Protein AF-A0A429U6P4-F1 (afdb_monomer_lite)

Sequence (74 aa):
MTLPKPLKVALLLLIVYVISVLLFRFGRNGMEWGPALLVSLVVAPVALLWGHVRDRINKGAEKAGRRWRAKRQA

pLDDT: mean 85.87, std 7.29, range [46.06, 91.69]

Structure (mmCIF, N/CA/C/O backbone):
data_AF-A0A429U6P4-F1
#
_entry.id   AF-A0A429U6P4-F1
#
loop_
_atom_site.group_PDB
_atom_site.id
_atom_site.type_symbol
_atom_site.label_atom_id
_atom_site.label_alt_id
_atom_site.label_comp_id
_atom_site.label_asym_id
_atom_site.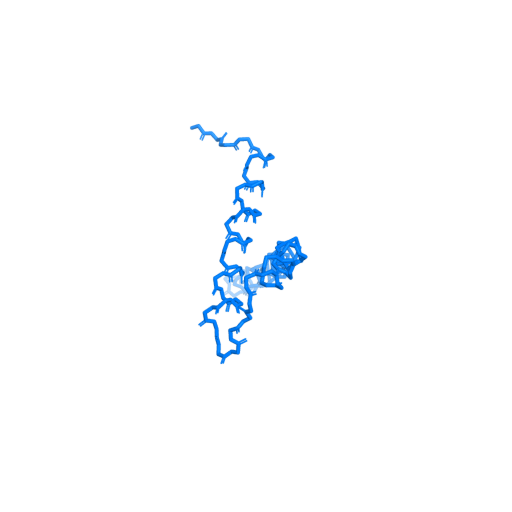label_entity_id
_atom_site.label_seq_id
_atom_site.pdbx_PDB_ins_code
_atom_site.Cartn_x
_atom_site.Cartn_y
_atom_site.Cartn_z
_atom_site.occupancy
_atom_site.B_iso_or_equiv
_atom_site.auth_seq_id
_atom_site.auth_comp_id
_atom_site.auth_asym_id
_atom_site.auth_atom_id
_atom_site.pdbx_PDB_model_num
ATOM 1 N N . MET A 1 1 ? -4.099 20.681 10.935 1.00 46.06 1 MET A N 1
ATOM 2 C CA . MET A 1 1 ? -4.702 20.501 9.594 1.00 46.06 1 MET A CA 1
ATOM 3 C C . MET A 1 1 ? -4.798 19.013 9.279 1.00 46.06 1 MET A C 1
ATOM 5 O O . MET A 1 1 ? -3.778 18.354 9.125 1.00 46.06 1 MET A O 1
ATOM 9 N N . THR A 1 2 ? -6.002 18.442 9.267 1.00 75.19 2 THR A N 1
ATOM 10 C CA . THR A 1 2 ? -6.214 17.028 8.925 1.00 75.19 2 THR A CA 1
ATOM 11 C C . THR A 1 2 ? -6.269 16.875 7.410 1.00 75.19 2 THR A C 1
ATOM 13 O O . THR A 1 2 ? -7.197 17.380 6.786 1.00 75.19 2 THR A O 1
ATOM 16 N N . LEU A 1 3 ? -5.295 16.176 6.820 1.00 73.31 3 LEU A N 1
ATOM 17 C CA . LEU A 1 3 ? -5.315 15.850 5.392 1.00 73.31 3 LEU A CA 1
ATOM 18 C C . LEU A 1 3 ? -6.662 15.185 5.013 1.00 73.31 3 LEU A C 1
ATOM 20 O O . LEU A 1 3 ? -7.075 14.254 5.723 1.00 73.31 3 LEU A O 1
ATOM 24 N N . PRO A 1 4 ? -7.337 15.611 3.929 1.00 84.44 4 PRO A N 1
ATOM 25 C CA . PRO A 1 4 ? -8.584 14.997 3.490 1.00 84.44 4 PRO A CA 1
ATOM 26 C C . PRO A 1 4 ? -8.388 13.499 3.225 1.00 84.44 4 PRO A C 1
ATOM 28 O O . PRO A 1 4 ? -7.373 13.076 2.671 1.00 84.44 4 PRO A O 1
ATOM 31 N N . LYS A 1 5 ? -9.365 12.680 3.640 1.00 81.94 5 LYS A N 1
ATOM 32 C CA . LYS A 1 5 ? -9.328 11.210 3.506 1.00 81.94 5 LYS A CA 1
ATOM 33 C C . LYS A 1 5 ? -8.899 10.713 2.113 1.00 81.94 5 LYS A C 1
ATOM 35 O O . LYS A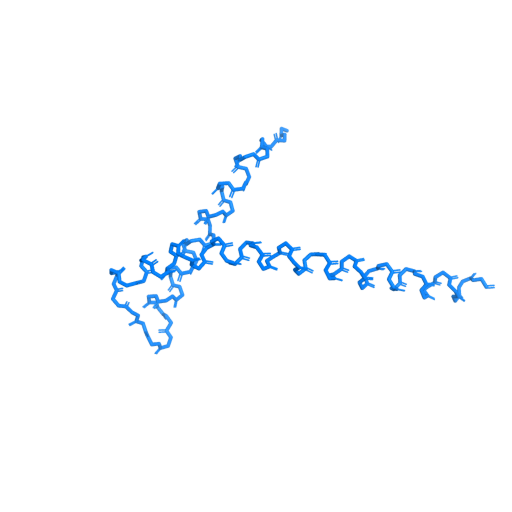 1 5 ? -8.009 9.864 2.087 1.00 81.94 5 LYS A O 1
ATOM 40 N N . PRO A 1 6 ? -9.440 11.217 0.983 1.00 83.44 6 PRO A N 1
ATOM 41 C CA . PRO A 1 6 ? -9.016 10.744 -0.338 1.00 83.44 6 PRO A CA 1
ATOM 42 C C . PRO A 1 6 ? -7.536 11.030 -0.612 1.00 83.44 6 PRO A C 1
ATOM 44 O O . PRO A 1 6 ? -6.838 10.175 -1.148 1.00 83.44 6 PRO A O 1
ATOM 47 N N . LEU A 1 7 ? -7.024 12.178 -0.159 1.00 86.19 7 LEU A N 1
ATOM 48 C CA . LEU A 1 7 ? -5.623 12.550 -0.344 1.00 86.19 7 LEU A CA 1
ATOM 49 C C . LEU A 1 7 ? -4.679 11.646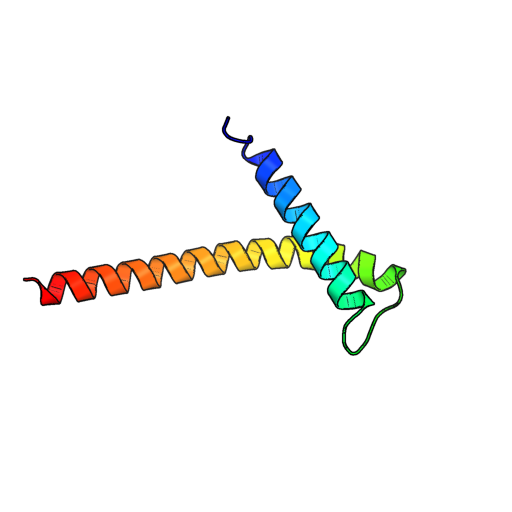 0.458 1.00 86.19 7 LEU A C 1
ATOM 51 O O . LEU A 1 7 ? -3.625 11.266 -0.039 1.00 86.19 7 LEU A O 1
ATOM 55 N N . LYS A 1 8 ? -5.074 11.233 1.670 1.00 85.56 8 LYS A N 1
ATOM 56 C CA . LYS A 1 8 ? -4.303 10.250 2.452 1.00 85.56 8 LYS A CA 1
ATOM 57 C C . LYS A 1 8 ? -4.211 8.902 1.745 1.00 85.56 8 LYS A C 1
ATOM 59 O O . LYS A 1 8 ? -3.146 8.296 1.742 1.00 85.56 8 LYS A O 1
ATOM 64 N N . VAL A 1 9 ? -5.317 8.436 1.164 1.00 85.75 9 VAL A N 1
ATOM 65 C CA . VAL A 1 9 ? -5.357 7.152 0.450 1.00 85.75 9 VAL A CA 1
ATOM 66 C C . VAL A 1 9 ? -4.533 7.221 -0.832 1.00 85.75 9 VAL A C 1
ATOM 68 O O . VAL A 1 9 ? -3.744 6.317 -1.081 1.00 85.75 9 VAL A O 1
ATOM 71 N N . ALA A 1 10 ? -4.650 8.306 -1.602 1.00 86.50 10 ALA A N 1
ATOM 72 C CA . ALA A 1 10 ? -3.842 8.523 -2.800 1.00 86.50 10 ALA A CA 1
ATOM 73 C C . ALA A 1 10 ? -2.339 8.571 -2.478 1.00 86.50 10 ALA A C 1
ATOM 75 O O . ALA A 1 10 ? -1.538 7.940 -3.163 1.00 86.50 10 ALA A O 1
ATOM 76 N N . LEU A 1 11 ? -1.959 9.255 -1.395 1.00 89.69 11 LEU A N 1
ATOM 77 C CA . LEU A 1 11 ? -0.568 9.315 -0.952 1.00 89.69 11 LEU A CA 1
ATOM 78 C C . LEU A 1 11 ? -0.053 7.942 -0.500 1.00 89.69 11 LEU A C 1
ATOM 80 O O . LEU A 1 11 ? 1.055 7.555 -0.856 1.00 89.69 11 LEU A O 1
ATOM 84 N N . LEU A 1 12 ? -0.864 7.181 0.241 1.00 87.94 12 LEU A N 1
ATOM 85 C CA . LEU A 1 12 ? -0.532 5.810 0.633 1.00 87.94 12 LEU A CA 1
ATOM 86 C C . LEU A 1 12 ? -0.371 4.893 -0.582 1.00 87.94 12 LEU A C 1
ATOM 88 O O . LEU A 1 12 ? 0.605 4.151 -0.641 1.00 87.94 12 LEU A O 1
ATOM 92 N N . LEU A 1 13 ? -1.281 4.970 -1.559 1.00 88.81 13 LEU A N 1
ATOM 93 C CA . LEU A 1 13 ? -1.167 4.242 -2.827 1.00 88.81 13 LEU A CA 1
ATOM 94 C C . LEU A 1 13 ? 0.157 4.556 -3.517 1.00 88.81 13 LEU A C 1
ATOM 96 O O . LEU A 1 13 ? 0.870 3.635 -3.904 1.00 88.81 13 LEU A O 1
ATOM 100 N N . LEU A 1 14 ? 0.500 5.841 -3.625 1.00 91.44 14 LEU A N 1
ATOM 101 C CA . LEU A 1 14 ? 1.724 6.280 -4.282 1.00 91.44 14 LEU A CA 1
ATOM 102 C C . LEU A 1 14 ? 2.974 5.762 -3.561 1.00 91.44 14 LEU A C 1
ATOM 104 O O . LEU A 1 14 ? 3.877 5.233 -4.202 1.00 91.44 14 LEU A O 1
ATOM 108 N N . ILE A 1 15 ? 3.014 5.863 -2.231 1.00 91.00 15 ILE A N 1
ATOM 109 C CA . ILE A 1 15 ? 4.140 5.374 -1.426 1.00 91.00 15 ILE A CA 1
ATOM 110 C C . ILE A 1 15 ? 4.305 3.863 -1.597 1.00 91.00 15 ILE A C 1
ATOM 112 O O . ILE A 1 15 ? 5.405 3.388 -1.873 1.00 91.00 15 ILE A O 1
ATOM 116 N N . VAL A 1 16 ? 3.216 3.101 -1.469 1.00 91.06 16 VAL A N 1
ATOM 117 C CA . VAL A 1 16 ? 3.248 1.641 -1.615 1.00 91.06 16 VAL A CA 1
ATOM 118 C C . VAL A 1 16 ? 3.664 1.245 -3.029 1.00 91.06 16 VAL A C 1
ATOM 120 O O . VAL A 1 16 ? 4.453 0.314 -3.187 1.00 91.06 16 VAL A O 1
ATOM 123 N N . TYR A 1 17 ? 3.189 1.964 -4.045 1.00 89.00 17 TYR A N 1
ATOM 124 C CA . TYR A 1 17 ? 3.592 1.757 -5.430 1.00 89.00 17 TYR A CA 1
ATOM 125 C C . TYR A 1 17 ? 5.100 1.952 -5.606 1.00 89.00 17 TYR A C 1
ATOM 127 O O . TYR A 1 17 ? 5.777 1.033 -6.055 1.00 89.00 17 TYR A O 1
ATOM 135 N N . VAL A 1 18 ? 5.646 3.096 -5.183 1.00 91.19 18 VAL A N 1
ATOM 136 C CA . VAL A 1 18 ? 7.081 3.396 -5.315 1.00 91.19 18 VAL A CA 1
ATOM 137 C C . VAL A 1 18 ? 7.932 2.361 -4.581 1.00 91.19 18 VAL A C 1
ATOM 139 O O . VAL A 1 18 ? 8.887 1.840 -5.152 1.00 91.19 18 VAL A O 1
ATOM 142 N N . ILE A 1 19 ? 7.565 2.004 -3.348 1.00 91.69 19 ILE A N 1
ATOM 143 C CA . ILE A 1 19 ? 8.282 0.979 -2.578 1.00 91.69 19 ILE A CA 1
ATOM 144 C C . ILE A 1 19 ? 8.240 -0.369 -3.303 1.00 91.69 19 ILE A C 1
ATOM 146 O O . ILE A 1 19 ? 9.268 -1.031 -3.412 1.00 91.69 19 ILE A O 1
ATOM 150 N N . SER A 1 20 ? 7.081 -0.764 -3.834 1.00 88.25 20 SER A N 1
ATOM 151 C CA . SER A 1 20 ? 6.934 -2.022 -4.575 1.00 88.25 20 SER A CA 1
ATOM 152 C C . SER A 1 20 ? 7.816 -2.039 -5.823 1.00 88.25 20 SER A C 1
ATOM 154 O O . SER A 1 20 ? 8.535 -3.013 -6.036 1.00 88.25 20 SER A O 1
ATOM 156 N N . VAL A 1 21 ? 7.848 -0.942 -6.592 1.00 90.69 21 VAL A N 1
ATOM 157 C CA . VAL A 1 21 ? 8.701 -0.820 -7.787 1.00 90.69 21 VAL A CA 1
ATOM 158 C C . VAL A 1 21 ? 10.165 -0.985 -7.407 1.00 90.69 21 VAL A C 1
ATOM 160 O O . VAL A 1 21 ? 10.878 -1.759 -8.041 1.00 90.69 21 VAL A O 1
ATOM 163 N N . LEU A 1 22 ? 10.612 -0.300 -6.353 1.00 91.50 22 LEU A N 1
ATOM 164 C CA . LEU A 1 22 ? 11.994 -0.382 -5.889 1.00 91.50 22 LEU A CA 1
ATOM 165 C C . LEU A 1 22 ? 12.346 -1.793 -5.407 1.00 91.50 22 LEU A C 1
ATOM 167 O O . LEU A 1 22 ? 13.418 -2.296 -5.739 1.00 91.50 22 LEU A O 1
ATOM 171 N N . LEU A 1 23 ? 11.441 -2.462 -4.689 1.00 90.44 23 LEU A N 1
ATOM 172 C CA . LEU A 1 23 ? 11.641 -3.839 -4.238 1.00 90.44 23 LEU A CA 1
ATOM 173 C C . LEU A 1 23 ? 11.711 -4.828 -5.404 1.00 90.44 23 LEU A C 1
ATOM 175 O O . LEU A 1 23 ? 12.572 -5.704 -5.400 1.00 90.44 23 LEU A O 1
ATOM 179 N N . PHE A 1 24 ? 10.848 -4.696 -6.413 1.00 89.00 24 PHE A N 1
ATOM 180 C CA . PHE A 1 24 ? 10.898 -5.564 -7.591 1.00 89.00 24 PHE A CA 1
ATOM 181 C C . PHE A 1 24 ? 12.100 -5.269 -8.484 1.00 89.00 24 PHE A C 1
ATOM 183 O O . PHE A 1 24 ? 12.643 -6.191 -9.085 1.00 89.00 24 PHE A O 1
ATOM 190 N N . ARG A 1 25 ? 12.544 -4.010 -8.556 1.00 89.81 25 ARG A N 1
ATOM 191 C CA . ARG A 1 25 ? 13.685 -3.600 -9.380 1.00 89.81 25 ARG A CA 1
ATOM 192 C C . ARG A 1 25 ? 15.027 -3.994 -8.770 1.00 89.81 25 ARG A C 1
ATOM 194 O O . ARG A 1 25 ? 15.888 -4.490 -9.492 1.00 89.81 25 ARG A O 1
ATOM 201 N N . PHE A 1 26 ? 15.203 -3.748 -7.473 1.00 91.69 26 PHE A N 1
ATOM 202 C CA . PHE A 1 26 ? 16.470 -3.924 -6.751 1.00 91.69 26 PHE A CA 1
ATOM 203 C C . PHE A 1 26 ? 16.493 -5.160 -5.842 1.00 91.69 26 PHE A C 1
ATOM 205 O O . PHE A 1 26 ? 17.468 -5.395 -5.131 1.00 91.69 26 PHE A O 1
ATOM 212 N N . GLY A 1 27 ? 15.421 -5.950 -5.838 1.00 88.00 27 GLY A N 1
ATOM 213 C CA . GLY A 1 27 ? 15.346 -7.204 -5.103 1.00 88.00 27 GLY A CA 1
ATOM 214 C C . GLY A 1 27 ? 16.221 -8.308 -5.697 1.00 88.00 27 GLY A C 1
ATOM 215 O O . GLY A 1 27 ? 16.853 -8.167 -6.741 1.00 88.00 27 GLY A O 1
ATOM 216 N N . ARG A 1 28 ? 16.212 -9.460 -5.022 1.00 74.75 28 ARG A N 1
ATOM 217 C CA . ARG A 1 28 ? 17.095 -10.609 -5.294 1.00 74.75 28 ARG A CA 1
ATOM 218 C C . ARG A 1 28 ? 17.013 -11.156 -6.732 1.00 74.75 28 ARG A C 1
ATOM 220 O O . ARG A 1 28 ? 17.996 -11.707 -7.204 1.00 74.75 28 ARG A O 1
ATOM 227 N N . ASN A 1 29 ? 15.877 -10.958 -7.408 1.00 78.25 29 ASN A N 1
ATOM 228 C CA . ASN A 1 29 ? 15.620 -11.322 -8.808 1.00 78.25 29 ASN A CA 1
ATOM 229 C C . ASN A 1 29 ? 15.159 -10.087 -9.608 1.00 78.25 29 ASN A C 1
ATOM 231 O O . ASN A 1 29 ? 14.080 -10.107 -10.200 1.00 78.25 29 ASN A O 1
ATOM 235 N N . GLY A 1 30 ? 15.913 -8.985 -9.522 1.00 77.56 30 GLY A N 1
ATOM 236 C CA . GLY A 1 30 ? 15.524 -7.670 -10.038 1.00 77.56 30 GLY A CA 1
ATOM 237 C C . GLY A 1 30 ? 14.919 -7.707 -11.444 1.00 77.56 30 GLY A C 1
ATOM 238 O O . GLY A 1 30 ? 15.582 -8.103 -12.399 1.00 77.56 30 GLY A O 1
ATOM 239 N N . MET A 1 31 ? 13.659 -7.286 -11.567 1.00 86.88 31 MET A N 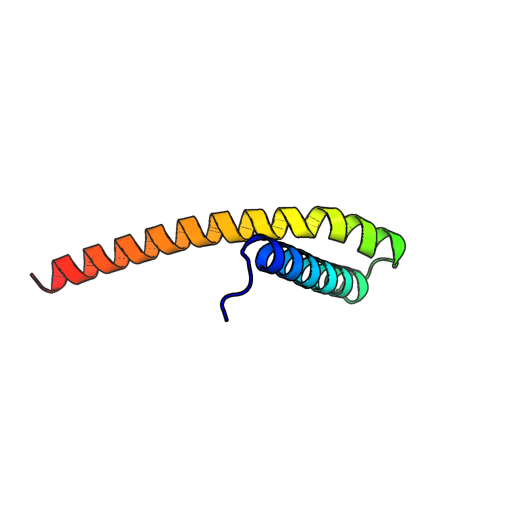1
ATOM 240 C CA . MET A 1 31 ? 12.964 -7.176 -12.851 1.00 86.88 31 MET A CA 1
ATOM 241 C C . MET A 1 31 ? 13.424 -5.949 -13.638 1.00 86.88 31 MET A C 1
ATOM 243 O O . MET A 1 31 ? 13.831 -4.936 -13.067 1.00 86.88 31 MET A O 1
ATOM 247 N N . GLU A 1 32 ? 13.261 -6.014 -14.957 1.00 89.56 32 GLU A N 1
ATOM 248 C CA . GLU A 1 32 ? 13.334 -4.842 -15.827 1.00 89.56 32 GLU A CA 1
ATOM 249 C C . GLU A 1 32 ? 12.274 -3.793 -15.450 1.00 89.56 32 GLU A C 1
ATOM 251 O O . GLU A 1 32 ? 11.224 -4.105 -14.875 1.00 89.56 32 GLU A O 1
ATOM 256 N N . TRP A 1 33 ? 12.537 -2.530 -15.794 1.00 87.88 33 TRP A N 1
ATOM 257 C CA . TRP A 1 33 ? 11.686 -1.397 -15.410 1.00 87.88 33 TRP A CA 1
ATOM 258 C C . TRP A 1 33 ? 10.222 -1.558 -15.835 1.00 87.88 33 TRP A C 1
ATOM 260 O O . TRP A 1 33 ? 9.327 -1.282 -15.041 1.00 87.88 33 TRP A O 1
ATOM 270 N N . GLY A 1 34 ? 9.969 -2.034 -17.058 1.00 89.44 34 GLY A N 1
ATOM 271 C CA . GLY A 1 34 ? 8.610 -2.220 -17.576 1.00 89.44 34 GLY A CA 1
ATOM 272 C C . GLY A 1 34 ? 7.769 -3.164 -16.704 1.00 89.44 34 GLY A C 1
ATOM 273 O O . GLY 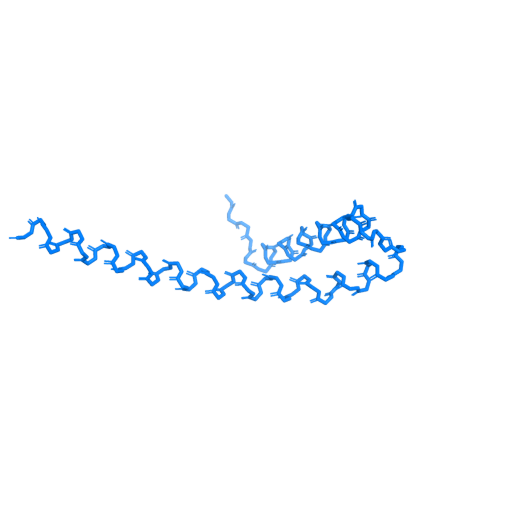A 1 34 ? 6.757 -2.731 -16.148 1.00 89.44 34 GLY A O 1
ATOM 274 N N . PRO A 1 35 ? 8.195 -4.427 -16.520 1.00 89.25 35 PRO A N 1
ATOM 275 C CA . PRO A 1 35 ? 7.522 -5.365 -15.627 1.00 89.25 35 PRO A CA 1
ATOM 276 C C . PRO A 1 35 ? 7.411 -4.860 -14.185 1.00 89.25 35 PRO A C 1
ATOM 278 O O . PRO A 1 35 ? 6.343 -4.976 -13.589 1.00 89.25 35 PRO A O 1
ATOM 281 N N . ALA A 1 36 ? 8.463 -4.246 -13.631 1.00 87.56 36 ALA A N 1
ATOM 282 C CA . ALA A 1 36 ? 8.445 -3.739 -12.258 1.00 87.56 36 ALA A CA 1
ATOM 283 C C . ALA A 1 36 ? 7.361 -2.668 -12.039 1.00 87.56 36 ALA A C 1
ATOM 285 O O . ALA A 1 36 ? 6.658 -2.708 -11.028 1.00 87.56 36 ALA A O 1
ATOM 286 N N . LEU A 1 37 ? 7.187 -1.744 -12.990 1.00 88.31 37 LEU A N 1
ATOM 287 C CA . LEU A 1 37 ? 6.140 -0.718 -12.952 1.00 88.31 37 LEU A CA 1
ATOM 288 C C . LEU A 1 37 ? 4.740 -1.340 -13.080 1.00 88.31 37 LEU A C 1
ATOM 290 O O . LEU A 1 37 ? 3.858 -1.044 -12.275 1.00 88.31 37 LEU A O 1
ATOM 294 N N . LEU A 1 38 ? 4.546 -2.254 -14.037 1.00 90.25 38 LEU A N 1
ATOM 295 C CA . LEU A 1 38 ? 3.249 -2.900 -14.277 1.00 90.25 38 LEU A CA 1
ATOM 296 C C . LEU A 1 38 ? 2.806 -3.779 -13.103 1.00 90.25 38 LEU A C 1
ATOM 298 O O . LEU A 1 38 ? 1.673 -3.675 -12.636 1.00 90.25 38 LEU A O 1
ATOM 302 N N . VAL A 1 39 ? 3.705 -4.620 -12.589 1.00 89.81 39 VAL A N 1
ATOM 303 C CA . VAL A 1 39 ? 3.422 -5.494 -11.444 1.00 89.81 39 VAL A CA 1
ATOM 304 C C . VAL A 1 39 ? 3.121 -4.654 -10.209 1.00 89.81 39 VAL A C 1
ATOM 306 O O . VAL A 1 39 ? 2.141 -4.914 -9.511 1.00 89.81 39 VAL A O 1
ATOM 309 N N . SER A 1 40 ? 3.897 -3.598 -9.963 1.00 87.44 40 SER A N 1
ATOM 310 C CA . SER A 1 40 ? 3.663 -2.714 -8.817 1.00 87.44 40 SER A CA 1
ATOM 311 C C . SER A 1 40 ? 2.321 -1.995 -8.881 1.00 87.44 40 SER A C 1
ATOM 313 O O . SER A 1 40 ? 1.732 -1.736 -7.833 1.00 87.44 40 SER A O 1
ATOM 315 N N . LEU A 1 41 ? 1.803 -1.716 -10.082 1.00 89.75 41 LEU A N 1
ATOM 316 C CA . LEU A 1 41 ? 0.496 -1.083 -10.260 1.00 89.75 41 LEU A CA 1
ATOM 317 C C . LEU A 1 41 ? -0.638 -1.970 -9.733 1.00 89.75 41 LEU A C 1
ATOM 319 O O . LEU A 1 41 ? -1.593 -1.467 -9.149 1.00 89.75 41 LEU A O 1
ATOM 323 N N . VAL A 1 42 ? -0.505 -3.289 -9.891 1.00 90.31 42 VAL A N 1
ATOM 324 C CA . VAL A 1 42 ? -1.453 -4.278 -9.359 1.00 90.31 42 VAL A CA 1
ATOM 325 C C . VAL A 1 42 ? -1.167 -4.585 -7.888 1.00 90.31 42 VAL A C 1
ATOM 327 O O . VAL A 1 42 ? -2.088 -4.722 -7.085 1.00 90.31 42 VAL A O 1
ATOM 330 N N . VAL A 1 43 ? 0.105 -4.654 -7.498 1.00 90.12 43 VAL A N 1
ATOM 331 C CA . VAL A 1 43 ? 0.508 -4.971 -6.120 1.00 90.12 43 VAL A CA 1
ATOM 332 C C . VAL A 1 43 ? 0.133 -3.856 -5.145 1.00 90.12 43 VAL A C 1
ATOM 334 O O . VAL A 1 43 ? -0.278 -4.157 -4.028 1.00 90.12 43 VAL A O 1
ATOM 337 N N . ALA A 1 44 ? 0.198 -2.585 -5.545 1.00 85.56 44 ALA A N 1
ATOM 338 C CA . ALA A 1 44 ? -0.128 -1.461 -4.671 1.00 85.56 44 ALA A CA 1
ATOM 339 C C . ALA A 1 44 ? -1.557 -1.503 -4.080 1.00 85.56 44 ALA A C 1
ATOM 341 O O . ALA A 1 44 ? -1.685 -1.443 -2.851 1.00 85.56 44 ALA A O 1
ATOM 342 N N . PRO A 1 45 ? -2.642 -1.651 -4.872 1.00 85.88 45 PRO A N 1
ATOM 343 C CA . PRO A 1 45 ? -3.988 -1.777 -4.317 1.00 85.88 45 PRO A CA 1
ATOM 344 C C . PRO A 1 45 ? -4.159 -3.064 -3.501 1.00 85.88 45 PRO A C 1
ATOM 346 O O . PRO A 1 45 ? -4.802 -3.031 -2.451 1.00 85.88 45 PRO A O 1
ATOM 349 N N . VAL A 1 46 ? -3.540 -4.176 -3.914 1.00 88.88 46 VAL A N 1
ATOM 350 C CA . VAL A 1 46 ? -3.577 -5.442 -3.160 1.00 88.88 46 VAL A CA 1
ATOM 351 C C . VAL A 1 46 ? -2.928 -5.281 -1.785 1.00 88.88 46 VAL A C 1
ATOM 353 O O . VAL A 1 46 ? -3.503 -5.692 -0.778 1.00 88.88 46 VAL A O 1
ATOM 356 N N . ALA A 1 47 ? -1.769 -4.630 -1.714 1.00 86.88 47 ALA A N 1
ATOM 357 C CA . ALA A 1 47 ? -1.056 -4.372 -0.470 1.00 86.88 47 ALA A CA 1
ATOM 358 C C . ALA A 1 47 ? -1.853 -3.456 0.473 1.00 86.88 47 ALA A C 1
ATOM 360 O O . ALA A 1 47 ? -1.873 -3.693 1.683 1.00 86.88 47 ALA A O 1
ATOM 361 N N . LEU A 1 48 ? -2.567 -2.456 -0.054 1.00 85.94 48 LEU A N 1
ATOM 362 C CA . LEU A 1 48 ? -3.458 -1.629 0.766 1.00 85.94 48 LEU A CA 1
ATOM 363 C C . LEU A 1 48 ? -4.673 -2.395 1.290 1.00 85.94 48 LEU A C 1
ATOM 365 O O . LEU A 1 48 ? -5.012 -2.259 2.468 1.00 85.94 48 LEU A O 1
ATOM 369 N N . LEU A 1 49 ? -5.310 -3.218 0.453 1.00 86.81 49 LEU A N 1
ATOM 370 C CA . LEU A 1 49 ? -6.407 -4.086 0.890 1.00 86.81 49 LEU A CA 1
ATOM 371 C C . LEU A 1 49 ? -5.931 -5.056 1.974 1.00 86.81 49 LEU A C 1
ATOM 373 O O . LEU A 1 49 ? -6.588 -5.210 3.005 1.00 86.81 49 LEU A O 1
ATOM 377 N N . TRP A 1 50 ? -4.750 -5.643 1.789 1.00 88.56 50 TRP A N 1
ATOM 378 C CA . TRP A 1 50 ? -4.125 -6.509 2.781 1.00 88.56 50 TRP A CA 1
ATOM 379 C C . TRP A 1 50 ? -3.834 -5.771 4.091 1.00 88.56 50 TRP A C 1
ATOM 381 O O . TRP A 1 50 ? -4.112 -6.297 5.169 1.00 88.56 50 TRP A O 1
ATOM 391 N N . GLY A 1 51 ? -3.348 -4.529 4.019 1.00 84.44 51 GLY A N 1
ATOM 392 C CA . GLY A 1 51 ? -3.172 -3.657 5.181 1.00 84.44 51 GLY A CA 1
ATOM 393 C C . GLY A 1 51 ? -4.477 -3.445 5.950 1.00 84.44 51 GLY A C 1
ATOM 394 O O . GLY A 1 51 ? -4.508 -3.592 7.170 1.00 84.44 51 GLY A O 1
ATOM 395 N N . HIS A 1 52 ? -5.585 -3.213 5.242 1.00 85.44 52 HIS A N 1
ATOM 396 C CA . HIS A 1 52 ? -6.896 -3.056 5.870 1.00 85.44 52 HIS A CA 1
ATOM 397 C C . HIS A 1 52 ? -7.374 -4.337 6.572 1.00 85.44 52 HIS A C 1
ATOM 399 O O . HIS A 1 52 ? -7.895 -4.293 7.692 1.00 85.44 52 HIS A O 1
ATOM 405 N N . VAL A 1 53 ? -7.169 -5.494 5.938 1.00 87.62 53 VAL A N 1
ATOM 406 C CA . VAL A 1 53 ? -7.474 -6.801 6.536 1.00 87.62 53 VAL A CA 1
ATOM 407 C C . VAL A 1 53 ? -6.618 -7.031 7.783 1.00 87.62 53 VAL A C 1
ATOM 409 O O . VAL A 1 53 ? -7.149 -7.392 8.836 1.00 87.62 53 VAL A O 1
ATOM 412 N N . ARG A 1 54 ? -5.313 -6.754 7.701 1.00 86.19 54 ARG A N 1
ATOM 413 C CA . ARG A 1 54 ? -4.374 -6.873 8.822 1.00 86.19 54 ARG A CA 1
ATOM 414 C C . ARG A 1 54 ? -4.790 -5.997 10.000 1.00 86.19 54 ARG A C 1
ATOM 416 O O . ARG A 1 54 ? -4.808 -6.476 11.132 1.00 86.19 54 ARG A O 1
ATOM 423 N N . ASP A 1 55 ? -5.194 -4.756 9.751 1.00 88.12 55 ASP A N 1
ATOM 424 C CA . ASP A 1 55 ? -5.681 -3.852 10.795 1.00 88.12 55 ASP A CA 1
ATOM 425 C C . ASP A 1 55 ? -6.943 -4.385 11.475 1.00 88.12 55 ASP A C 1
ATOM 427 O O . ASP A 1 55 ? -7.101 -4.268 12.695 1.00 88.12 55 ASP A O 1
ATOM 431 N N . ARG A 1 56 ? -7.846 -5.010 10.712 1.00 85.31 56 ARG A N 1
ATOM 432 C CA . ARG A 1 56 ? -9.043 -5.646 11.273 1.00 85.31 56 ARG A CA 1
ATOM 433 C C . ARG A 1 56 ? -8.675 -6.801 12.207 1.00 85.31 56 ARG A C 1
ATOM 435 O O . ARG A 1 56 ? -9.241 -6.897 13.298 1.00 85.31 56 ARG A O 1
ATOM 442 N N . ILE A 1 57 ? -7.723 -7.641 11.802 1.00 88.62 57 ILE A N 1
ATOM 443 C CA . ILE A 1 57 ? -7.228 -8.767 12.608 1.00 88.62 57 ILE A CA 1
ATOM 444 C C . ILE A 1 57 ? -6.547 -8.246 13.880 1.00 88.62 57 ILE A C 1
ATOM 446 O O . ILE A 1 57 ? -6.888 -8.682 14.981 1.00 88.62 57 ILE A O 1
ATOM 450 N N . ASN A 1 58 ? -5.672 -7.246 13.752 1.00 89.62 58 ASN A N 1
ATOM 451 C CA . ASN A 1 58 ? -4.978 -6.623 14.881 1.00 89.62 58 ASN A CA 1
ATOM 452 C C . ASN A 1 58 ? -5.952 -6.025 15.901 1.00 89.62 58 ASN A C 1
ATOM 454 O O . ASN A 1 58 ? -5.796 -6.248 17.098 1.00 89.62 58 ASN A O 1
ATOM 458 N N . LYS A 1 59 ? -7.010 -5.336 15.454 1.00 89.81 59 LYS A N 1
ATOM 459 C CA . LYS A 1 59 ? -8.065 -4.833 16.354 1.00 89.81 59 LYS A CA 1
ATOM 460 C C . LYS A 1 59 ? -8.786 -5.963 17.092 1.00 89.81 59 LYS A C 1
ATOM 462 O O . LYS A 1 59 ? -9.207 -5.781 18.235 1.00 89.81 59 LYS A O 1
ATOM 467 N N . GLY A 1 60 ? -8.951 -7.121 16.453 1.00 84.62 60 GLY A N 1
ATOM 468 C CA . GLY A 1 60 ? -9.487 -8.330 17.081 1.00 84.62 60 GLY A CA 1
ATOM 469 C C . GLY A 1 60 ? -8.580 -8.847 18.198 1.00 84.62 60 GLY A C 1
ATOM 470 O O . GLY A 1 60 ? -9.050 -9.056 19.320 1.00 84.62 60 GLY A O 1
ATOM 471 N N . ALA A 1 61 ? -7.282 -8.968 17.916 1.00 86.88 61 ALA A N 1
ATOM 472 C CA . ALA A 1 61 ? -6.272 -9.373 18.892 1.00 86.88 61 ALA A CA 1
ATOM 473 C C . ALA A 1 61 ? -6.179 -8.380 20.062 1.00 86.88 61 ALA A C 1
ATOM 475 O O . ALA A 1 61 ? -6.166 -8.775 21.227 1.00 86.88 61 ALA A O 1
ATOM 476 N N . GLU A 1 62 ? -6.223 -7.080 19.775 1.00 88.06 62 GLU A N 1
ATOM 477 C CA . GLU A 1 62 ? -6.196 -6.032 20.792 1.00 88.06 62 GLU A CA 1
ATOM 478 C C . GLU A 1 62 ? -7.425 -6.109 21.716 1.00 88.06 62 GLU A C 1
ATOM 480 O O . GLU A 1 62 ? -7.300 -6.046 22.941 1.00 88.06 62 GLU A O 1
ATOM 485 N N . LYS A 1 63 ? -8.623 -6.333 21.152 1.00 90.12 63 LYS A N 1
ATOM 486 C CA . LYS A 1 63 ? -9.854 -6.573 21.926 1.00 90.12 63 LYS A CA 1
ATOM 487 C C . LYS A 1 63 ? -9.769 -7.843 22.774 1.00 90.12 63 LYS A C 1
ATOM 489 O O . LYS A 1 63 ? -10.311 -7.861 23.879 1.00 90.12 63 LYS A O 1
ATOM 494 N N . ALA A 1 64 ? -9.139 -8.906 22.276 1.00 86.62 64 ALA A N 1
ATOM 495 C CA . ALA A 1 64 ? -8.921 -10.129 23.047 1.00 86.62 64 ALA A CA 1
ATOM 496 C C . ALA A 1 64 ? -7.970 -9.874 24.230 1.00 86.62 64 ALA A C 1
ATOM 498 O O . ALA A 1 64 ? -8.306 -10.211 25.364 1.00 86.62 64 ALA A O 1
ATOM 499 N N . GLY A 1 65 ? -6.858 -9.170 23.999 1.00 89.38 65 GLY A N 1
ATOM 500 C CA . GLY A 1 65 ? -5.911 -8.784 25.048 1.00 89.38 65 GLY A CA 1
ATOM 501 C C . GLY A 1 65 ? -6.512 -7.840 26.094 1.00 89.38 65 GLY A C 1
ATOM 502 O O . GLY A 1 65 ? -6.245 -7.987 27.285 1.00 89.38 65 GLY A O 1
ATOM 503 N N . ARG A 1 66 ? -7.373 -6.894 25.689 1.00 90.38 66 ARG A N 1
ATOM 504 C CA . ARG A 1 66 ? -8.127 -6.048 26.635 1.00 90.38 66 ARG A CA 1
ATOM 505 C C . ARG A 1 66 ? -9.076 -6.870 27.508 1.00 90.38 66 ARG A C 1
ATOM 507 O O . ARG A 1 66 ? -9.074 -6.687 28.718 1.00 90.38 66 ARG A O 1
ATOM 514 N N . ARG A 1 67 ? -9.833 -7.807 26.923 1.00 87.50 67 ARG A N 1
ATOM 515 C CA . ARG A 1 67 ? -10.747 -8.691 27.673 1.00 87.50 67 ARG A CA 1
ATOM 516 C C . ARG A 1 67 ? -10.011 -9.598 28.654 1.00 87.50 67 ARG A C 1
ATOM 518 O O . ARG A 1 67 ? -10.477 -9.793 29.769 1.00 87.50 67 ARG A O 1
ATOM 525 N N . TRP A 1 68 ? -8.860 -10.126 28.257 1.00 87.50 68 TRP A N 1
ATOM 526 C CA . TRP A 1 68 ? -8.043 -10.966 29.127 1.00 87.50 68 TRP A CA 1
ATOM 527 C C . TRP A 1 68 ? -7.422 -10.182 30.291 1.00 87.50 68 TRP A C 1
ATOM 529 O O . TRP A 1 68 ? -7.443 -10.663 31.419 1.00 87.50 68 TRP A O 1
ATOM 539 N N . ARG A 1 69 ? -6.939 -8.952 30.051 1.00 88.44 69 ARG A N 1
ATOM 540 C CA . ARG A 1 69 ? -6.454 -8.066 31.125 1.00 88.44 69 ARG A CA 1
ATOM 541 C C . ARG A 1 69 ? -7.573 -7.664 32.085 1.00 88.44 69 ARG A C 1
ATOM 543 O O . ARG A 1 69 ? -7.369 -7.737 33.288 1.00 88.44 69 ARG A O 1
ATOM 550 N N . ALA A 1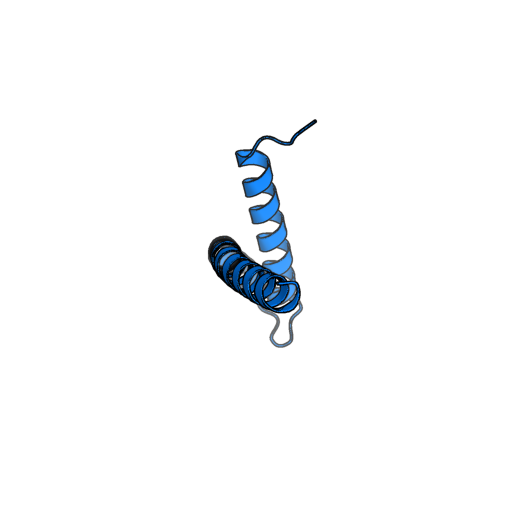 70 ? -8.757 -7.337 31.566 1.00 86.56 70 ALA A N 1
ATOM 551 C CA . ALA A 1 70 ? -9.920 -7.009 32.390 1.00 86.56 70 ALA A CA 1
ATOM 552 C C . ALA A 1 70 ? -10.348 -8.183 33.293 1.00 86.56 70 ALA A C 1
ATOM 554 O O . ALA A 1 70 ? -10.647 -7.969 34.457 1.00 86.56 70 ALA A O 1
ATOM 555 N N . LYS A 1 71 ? -10.294 -9.429 32.793 1.00 82.88 71 LYS A N 1
ATOM 556 C CA . LYS A 1 71 ? -10.558 -10.643 33.592 1.00 82.88 71 LYS A CA 1
ATOM 557 C C . LYS A 1 71 ? -9.514 -10.945 34.674 1.00 82.88 71 LYS A C 1
ATOM 559 O O . LYS A 1 71 ? -9.777 -11.785 35.517 1.00 82.88 71 LYS A O 1
ATOM 564 N N . ARG A 1 72 ? -8.320 -10.351 34.603 1.00 76.50 72 ARG A N 1
ATOM 565 C CA . ARG A 1 72 ? -7.256 -10.523 35.611 1.00 76.50 72 ARG A CA 1
ATOM 566 C C . ARG A 1 72 ? -7.235 -9.420 36.664 1.00 76.50 72 ARG A C 1
ATOM 568 O O . ARG A 1 72 ? -6.527 -9.560 37.651 1.00 76.50 72 ARG A O 1
ATOM 575 N N . GLN A 1 73 ? -7.921 -8.311 36.401 1.00 73.00 73 GLN A N 1
ATOM 576 C CA . GLN A 1 73 ? -8.030 -7.170 37.311 1.00 73.00 73 GLN A CA 1
ATOM 577 C C . GLN A 1 73 ? -9.357 -7.158 38.088 1.00 73.00 73 GLN A C 1
ATOM 579 O O . GLN A 1 73 ? -9.517 -6.314 38.964 1.00 73.00 73 GLN A O 1
ATOM 584 N N . ALA A 1 74 ? -10.284 -8.059 37.749 1.00 55.31 74 ALA A N 1
ATOM 585 C CA . ALA A 1 74 ? -11.500 -8.368 38.499 1.00 55.31 74 ALA A CA 1
ATOM 586 C C . ALA A 1 74 ? -11.283 -9.654 39.300 1.00 55.31 74 ALA A C 1
ATOM 588 O O . ALA A 1 74 ? -11.846 -9.742 40.409 1.00 55.31 74 ALA A O 1
#

Foldseek 3Di:
DDDDPVVVLVVQLVVQLVVQLCCCQVPPPHDDNVCSNVVSNVVSVVVVVVVVVVVVVVVVVVVVVVVVVVVVVD

Secondary structure (DSSP, 8-state):
----HHHHHHHHHHHHHHHHHHHHHHSTT---HHHHHHHHHHHHHHHHHHHHHHHHHHHHHHHHHHHHHHHHH-

Radius of gyration: 18.17 Å; chains: 1; bounding box: 29×32×56 Å